Protein AF-A0A949L9I2-F1 (afdb_monomer)

Solvent-accessible surface area (backbone atoms only — not comparable to full-atom values): 5171 Å² total; per-residue (Å²): 118,68,53,62,52,30,43,51,52,16,52,50,25,40,52,51,19,53,52,49,49,50,49,36,50,55,46,20,73,74,67,77,45,80,67,85,52,30,41,45,63,53,32,53,73,70,71,42,62,61,66,64,60,34,66,78,43,61,69,75,56,23,55,53,47,50,51,46,32,70,70,36,41,37,44,60,53,21,45,51,50,15,51,51,25,45,49,51,27,51,51,48,48,67,77,68,53,127

Sequence (98 aa):
MPHTLFKTLGIIAWSACILVLGYQSVTWVVTASWPSVTLMETGARMGLDLLTLARSLPLEFAIKGAYLLFTTELSVALWWAGVVFFALTFLHAMLFGK

Foldseek 3Di:
DVLVVLLVLLVVLVVVLVVLVVVQVVVCVVVVDRDQAFQQNVCVVVVHPVLVVLVVDDPVSSVVSVVCRVPPGSSNVSNVSSVVSVVVSVVCCVPVPD

Structure (mmCIF, N/CA/C/O backbone):
data_AF-A0A949L9I2-F1
#
_entry.id   AF-A0A949L9I2-F1
#
loop_
_atom_site.group_PDB
_atom_site.id
_atom_site.type_symbol
_atom_site.label_atom_id
_atom_site.label_alt_id
_atom_site.label_comp_id
_atom_site.label_asym_id
_atom_site.label_entity_id
_atom_site.label_seq_id
_atom_site.pdbx_PDB_ins_code
_atom_site.Cartn_x
_atom_site.Cartn_y
_atom_site.Cartn_z
_atom_site.occupancy
_atom_site.B_iso_or_equiv
_atom_site.auth_seq_id
_atom_site.auth_comp_id
_atom_site.auth_asym_id
_atom_site.auth_atom_id
_atom_site.pdbx_PDB_model_num
ATOM 1 N N . MET A 1 1 ? -7.684 11.462 20.796 1.00 58.31 1 MET A N 1
ATOM 2 C CA . MET A 1 1 ? -6.341 10.928 20.464 1.00 58.31 1 MET A CA 1
ATOM 3 C C . MET A 1 1 ? -6.351 9.881 19.339 1.00 58.31 1 MET A C 1
ATOM 5 O O . MET A 1 1 ? -5.589 10.089 18.405 1.00 58.31 1 MET A O 1
ATOM 9 N N . PRO A 1 2 ? -7.199 8.830 19.323 1.00 67.25 2 PRO A N 1
ATOM 10 C CA . PRO A 1 2 ? -7.179 7.825 18.238 1.00 67.25 2 PRO A CA 1
ATOM 11 C C . PRO A 1 2 ? -7.648 8.353 16.866 1.00 67.25 2 PRO A C 1
ATOM 13 O O . PRO A 1 2 ? -7.122 7.942 15.839 1.00 67.25 2 PRO A O 1
ATOM 16 N N . HIS A 1 3 ? -8.562 9.331 16.836 1.00 69.19 3 HIS A N 1
ATOM 17 C CA . HIS A 1 3 ? -9.061 9.947 15.597 1.00 69.19 3 HIS A CA 1
ATOM 18 C C . HIS A 1 3 ? -7.946 10.540 14.712 1.00 69.19 3 HIS A C 1
ATOM 20 O O . HIS A 1 3 ? -7.933 10.348 13.499 1.00 69.19 3 HIS A O 1
ATOM 26 N N . THR A 1 4 ? -6.975 11.238 15.310 1.00 81.56 4 THR A N 1
ATOM 27 C CA . THR A 1 4 ? -5.859 11.843 14.566 1.00 81.56 4 THR A CA 1
ATOM 28 C C . THR A 1 4 ? -4.913 10.781 14.011 1.00 81.56 4 THR A C 1
ATOM 30 O O . THR A 1 4 ? -4.402 10.939 12.910 1.00 81.56 4 THR A O 1
ATOM 33 N N . LEU A 1 5 ? -4.717 9.679 14.742 1.00 84.75 5 LEU A N 1
ATOM 34 C CA . LEU A 1 5 ? -3.839 8.587 14.330 1.00 84.75 5 LEU A CA 1
ATOM 35 C C . LEU A 1 5 ? -4.399 7.843 13.110 1.00 84.75 5 LEU A C 1
ATOM 37 O O . LEU A 1 5 ? -3.679 7.677 12.128 1.00 84.75 5 LEU A O 1
ATOM 41 N N . PHE A 1 6 ? -5.684 7.471 13.123 1.00 84.69 6 PHE A N 1
ATOM 42 C CA . PHE A 1 6 ? -6.318 6.816 11.972 1.00 84.69 6 PHE A CA 1
ATOM 43 C C . PHE A 1 6 ? -6.324 7.714 10.733 1.00 84.69 6 PHE A C 1
ATOM 45 O O . PHE A 1 6 ? -5.969 7.262 9.646 1.00 84.69 6 PHE A O 1
ATOM 52 N N . LYS A 1 7 ? -6.617 9.008 10.898 1.00 83.75 7 LYS A N 1
ATOM 53 C CA . LYS A 1 7 ? -6.548 9.977 9.799 1.00 83.75 7 LYS A CA 1
ATOM 54 C C . LYS A 1 7 ? -5.142 10.062 9.197 1.00 8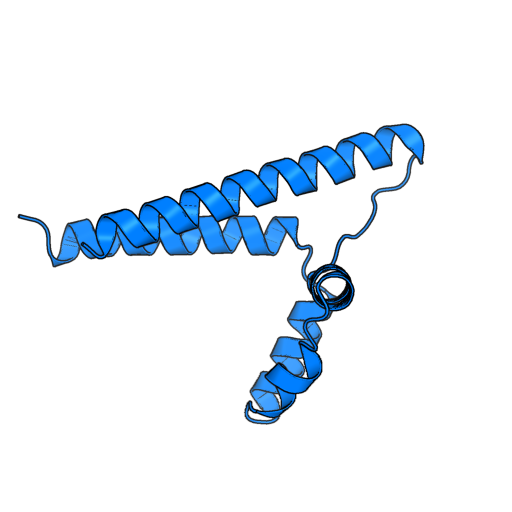3.75 7 LYS A C 1
ATOM 56 O O . LYS A 1 7 ? -5.002 10.026 7.977 1.00 83.75 7 LYS A O 1
ATOM 61 N N . THR A 1 8 ? -4.104 10.152 10.030 1.00 88.38 8 THR A N 1
ATOM 62 C CA . THR A 1 8 ? -2.711 10.196 9.561 1.00 88.38 8 THR A CA 1
ATOM 63 C C . THR A 1 8 ? -2.330 8.921 8.812 1.00 88.38 8 THR A C 1
ATOM 65 O O . THR A 1 8 ? -1.751 9.011 7.732 1.00 88.38 8 THR A O 1
ATOM 68 N N . LEU A 1 9 ? -2.704 7.742 9.323 1.00 87.00 9 LEU A N 1
ATOM 69 C CA . LEU A 1 9 ? -2.461 6.467 8.639 1.00 87.00 9 LEU A CA 1
ATOM 70 C C . LEU A 1 9 ? -3.181 6.390 7.287 1.00 87.00 9 LEU A C 1
ATOM 72 O O . LEU A 1 9 ? -2.587 5.942 6.310 1.00 87.00 9 LEU A O 1
ATOM 76 N N . GLY A 1 10 ? -4.418 6.888 7.204 1.00 86.00 10 GLY A N 1
ATOM 77 C CA . GLY A 1 10 ? -5.160 6.980 5.945 1.00 86.00 10 GLY A CA 1
ATOM 78 C C . GLY A 1 10 ? -4.478 7.887 4.917 1.00 86.00 10 GLY A C 1
ATOM 79 O O . GLY A 1 10 ? -4.329 7.502 3.758 1.00 86.00 10 GLY A O 1
ATOM 80 N N . ILE A 1 11 ? -3.991 9.059 5.345 1.00 89.62 11 ILE A N 1
ATOM 81 C CA . ILE A 1 11 ? -3.244 9.989 4.482 1.00 89.62 11 ILE A CA 1
ATOM 82 C C . ILE A 1 11 ? -1.948 9.348 3.985 1.00 89.62 11 ILE A C 1
ATOM 84 O O . ILE A 1 11 ? -1.648 9.437 2.795 1.00 89.62 11 ILE A O 1
ATOM 88 N N . ILE A 1 12 ? -1.188 8.693 4.866 1.00 90.31 12 ILE A N 1
ATOM 89 C CA . ILE A 1 12 ? 0.050 8.000 4.486 1.00 90.31 12 ILE A CA 1
ATOM 90 C C . ILE A 1 12 ? -0.258 6.887 3.479 1.00 90.31 12 ILE A C 1
ATOM 92 O O . ILE A 1 12 ? 0.423 6.800 2.459 1.00 90.31 12 ILE A O 1
ATOM 96 N N . ALA A 1 13 ? -1.301 6.086 3.716 1.00 86.38 13 ALA A N 1
ATOM 97 C CA . ALA A 1 13 ? -1.690 4.996 2.825 1.00 86.38 13 ALA A CA 1
ATOM 98 C C . ALA A 1 13 ? -2.060 5.502 1.421 1.00 86.38 13 ALA A C 1
ATOM 100 O O . ALA A 1 13 ? -1.537 4.997 0.429 1.00 86.38 13 ALA A O 1
ATOM 101 N N . TRP A 1 14 ? -2.888 6.544 1.314 1.00 89.50 14 TRP A N 1
ATOM 102 C CA . TRP A 1 14 ? -3.230 7.139 0.016 1.00 89.50 14 TRP A CA 1
ATOM 103 C C . TRP A 1 14 ? -2.057 7.851 -0.652 1.00 89.50 14 TRP A C 1
ATOM 105 O O . TRP A 1 14 ? -1.885 7.725 -1.861 1.00 89.50 14 TRP A O 1
ATOM 115 N N . SER A 1 15 ? -1.215 8.545 0.113 1.00 89.12 15 SER A N 1
ATOM 116 C CA . SER A 1 15 ? -0.009 9.178 -0.435 1.00 89.12 15 SER A CA 1
ATOM 117 C C . SER A 1 15 ? 0.937 8.128 -1.020 1.00 89.12 15 SER A C 1
ATOM 119 O O . SER A 1 15 ? 1.412 8.279 -2.143 1.00 89.12 15 SER A O 1
ATOM 121 N N . ALA A 1 16 ? 1.154 7.023 -0.302 1.00 85.19 16 ALA A N 1
ATOM 122 C CA . ALA A 1 16 ? 1.931 5.893 -0.794 1.00 85.19 16 ALA A CA 1
ATOM 123 C C . ALA A 1 16 ? 1.272 5.233 -2.019 1.00 85.19 16 ALA A C 1
ATOM 125 O O . ALA A 1 16 ? 1.971 4.906 -2.973 1.00 85.19 16 ALA A O 1
ATOM 126 N N . CYS A 1 17 ? -0.060 5.092 -2.038 1.00 87.50 17 CYS A N 1
ATOM 127 C CA . CYS A 1 17 ? -0.806 4.577 -3.192 1.00 87.50 17 CYS A CA 1
ATOM 128 C C . CYS A 1 17 ? -0.549 5.427 -4.447 1.00 87.50 17 CYS A C 1
ATOM 130 O O . CYS A 1 17 ? -0.184 4.889 -5.492 1.00 87.50 17 CYS A O 1
ATOM 132 N N . ILE A 1 18 ? -0.658 6.756 -4.330 1.00 87.50 18 ILE A N 1
ATOM 133 C CA . ILE A 1 18 ? -0.407 7.695 -5.433 1.00 87.50 18 ILE A CA 1
ATOM 134 C C . ILE A 1 18 ? 1.043 7.600 -5.915 1.00 87.50 18 ILE A C 1
ATOM 136 O O . ILE A 1 18 ? 1.278 7.585 -7.120 1.00 87.50 18 ILE A O 1
ATOM 140 N N . LEU A 1 19 ? 2.016 7.498 -5.005 1.00 87.38 19 LEU A N 1
ATOM 141 C CA . LEU A 1 19 ? 3.426 7.337 -5.377 1.00 87.38 19 LEU A CA 1
ATOM 142 C C . LEU A 1 19 ? 3.674 6.033 -6.148 1.00 87.38 19 LEU A C 1
ATOM 144 O O . LEU A 1 19 ? 4.386 6.047 -7.151 1.00 87.38 19 LEU A O 1
ATOM 148 N N . VAL A 1 20 ? 3.066 4.924 -5.717 1.00 85.44 20 VAL A N 1
ATOM 149 C CA . VAL A 1 20 ? 3.175 3.623 -6.397 1.00 85.44 20 VAL A CA 1
ATOM 150 C C . VAL A 1 20 ? 2.536 3.680 -7.783 1.00 85.44 20 VAL A C 1
ATOM 152 O O . VAL A 1 20 ? 3.164 3.258 -8.752 1.00 85.44 20 VAL A O 1
ATOM 155 N N . LEU A 1 21 ? 1.338 4.258 -7.904 1.00 84.50 21 LEU A N 1
ATOM 156 C CA . LEU A 1 21 ? 0.672 4.446 -9.196 1.00 84.50 21 LEU A CA 1
ATOM 157 C C . LEU A 1 21 ? 1.465 5.379 -10.115 1.00 84.50 21 LEU A C 1
ATOM 159 O O . LEU A 1 21 ? 1.582 5.111 -11.309 1.00 84.50 21 LEU A O 1
ATOM 163 N N . GLY A 1 22 ? 2.050 6.446 -9.570 1.00 86.62 22 GLY A N 1
ATOM 164 C CA . GLY A 1 22 ? 2.933 7.348 -10.305 1.00 86.62 22 GLY A CA 1
ATOM 165 C C . GLY A 1 22 ? 4.163 6.617 -10.840 1.00 86.62 22 GLY A C 1
ATOM 166 O O . GLY A 1 22 ? 4.483 6.736 -12.020 1.00 86.62 22 GLY A O 1
ATOM 167 N N . TYR A 1 23 ? 4.803 5.789 -10.013 1.00 85.19 23 TYR A N 1
ATOM 168 C CA . TYR A 1 23 ? 5.918 4.942 -10.436 1.00 85.19 23 TYR A CA 1
ATOM 169 C C . TYR A 1 23 ? 5.507 3.935 -11.520 1.00 85.19 23 TYR A C 1
ATOM 171 O O . TYR A 1 23 ? 6.186 3.850 -12.543 1.00 85.19 23 TYR A O 1
ATOM 179 N N . GLN A 1 24 ? 4.391 3.215 -11.343 1.00 84.00 24 GLN A N 1
ATOM 180 C CA . GLN A 1 24 ? 3.853 2.281 -12.345 1.00 84.00 24 GLN A CA 1
ATOM 181 C C . GLN A 1 24 ? 3.525 2.989 -13.666 1.00 84.00 24 GLN A C 1
ATOM 183 O O . GLN A 1 24 ? 3.813 2.466 -14.737 1.00 84.00 24 GLN A O 1
ATOM 188 N N . SER A 1 25 ? 3.002 4.214 -13.597 1.00 83.31 25 SER A N 1
ATOM 189 C CA . SER A 1 25 ? 2.689 5.020 -14.779 1.00 83.31 25 SER A CA 1
ATOM 190 C C . SER A 1 25 ? 3.957 5.464 -15.512 1.00 83.31 25 SER A C 1
ATOM 192 O O . SER A 1 25 ? 4.050 5.310 -16.726 1.00 83.31 25 SER A O 1
ATOM 194 N N . VAL A 1 26 ? 4.961 5.978 -14.791 1.00 85.62 26 VAL A N 1
ATOM 195 C CA . VAL A 1 26 ? 6.244 6.406 -15.383 1.00 85.62 26 VAL A CA 1
ATOM 196 C C . VAL A 1 26 ? 6.980 5.223 -16.006 1.00 85.62 26 VAL A C 1
ATOM 198 O O . VAL A 1 26 ? 7.490 5.325 -17.118 1.00 85.62 26 VAL A O 1
ATOM 201 N N . THR A 1 27 ? 7.022 4.091 -15.309 1.00 85.44 27 THR A N 1
ATOM 202 C CA . THR A 1 27 ? 7.653 2.870 -15.825 1.00 85.44 27 THR A CA 1
ATOM 203 C C . THR A 1 27 ? 6.919 2.338 -17.045 1.00 85.44 27 THR A C 1
ATOM 205 O O . THR A 1 27 ? 7.581 2.066 -18.041 1.00 85.44 27 THR A O 1
ATOM 208 N N . TRP A 1 28 ? 5.584 2.307 -17.033 1.00 85.12 28 TRP A N 1
ATOM 209 C CA . TRP A 1 28 ? 4.789 1.936 -18.203 1.00 85.12 28 TRP A CA 1
ATOM 210 C C . TRP A 1 28 ? 5.097 2.807 -19.427 1.00 85.12 28 TRP A C 1
ATOM 212 O O . TRP A 1 28 ? 5.269 2.272 -20.520 1.00 85.12 28 TRP A O 1
ATOM 222 N N . VAL A 1 29 ? 5.246 4.126 -19.253 1.00 89.69 29 VAL A N 1
ATOM 223 C CA . VAL A 1 29 ? 5.623 5.036 -20.353 1.00 89.69 29 VAL A CA 1
ATOM 224 C C . VAL A 1 29 ? 6.990 4.675 -20.951 1.00 89.69 29 VAL A C 1
ATOM 226 O O . VAL A 1 29 ? 7.186 4.824 -22.155 1.00 89.69 29 VAL A O 1
ATOM 229 N N . VAL A 1 30 ? 7.932 4.190 -20.138 1.00 90.31 30 VAL A N 1
ATOM 230 C CA . VAL A 1 30 ? 9.299 3.862 -20.578 1.00 90.31 30 VAL A CA 1
ATOM 231 C C . VAL A 1 30 ? 9.402 2.449 -21.159 1.00 90.31 30 VAL A C 1
ATOM 233 O O . VAL A 1 30 ? 10.110 2.243 -22.142 1.00 90.31 30 VAL A O 1
ATOM 236 N N . THR A 1 31 ? 8.729 1.467 -20.559 1.00 86.81 31 THR A N 1
ATOM 237 C CA . THR A 1 31 ? 8.881 0.043 -20.902 1.00 86.81 31 THR A CA 1
ATOM 238 C C . THR A 1 31 ? 7.751 -0.503 -21.769 1.00 86.81 31 THR A C 1
ATOM 240 O O . THR A 1 31 ? 7.838 -1.649 -22.209 1.00 86.81 31 THR A O 1
ATOM 243 N N . ALA A 1 32 ? 6.691 0.282 -21.999 1.00 86.06 32 ALA A N 1
ATOM 244 C CA . ALA A 1 32 ? 5.443 -0.132 -22.650 1.00 86.06 32 ALA A CA 1
ATOM 245 C C . ALA A 1 32 ? 4.777 -1.364 -21.999 1.00 86.06 32 ALA A C 1
ATOM 247 O O . ALA A 1 32 ? 3.953 -2.043 -22.613 1.00 86.06 32 ALA A O 1
ATOM 248 N N . SER A 1 33 ? 5.121 -1.658 -20.744 1.00 80.94 33 SER A N 1
ATOM 249 C CA . SER A 1 33 ? 4.620 -2.791 -19.967 1.00 80.94 33 SER A CA 1
ATOM 250 C C . SER A 1 33 ? 4.215 -2.311 -18.580 1.00 80.94 33 SER A C 1
ATOM 252 O O . SER A 1 33 ? 4.890 -1.468 -18.001 1.00 80.94 33 SER A O 1
ATOM 254 N N . TRP A 1 34 ? 3.086 -2.795 -18.056 1.00 76.25 34 TRP A N 1
ATOM 255 C CA . TRP A 1 34 ? 2.613 -2.394 -16.729 1.00 76.25 34 TRP A CA 1
ATOM 256 C C . TRP A 1 34 ? 3.306 -3.256 -15.669 1.00 76.25 34 TRP A C 1
ATOM 258 O O . TRP A 1 34 ? 3.056 -4.464 -15.633 1.00 76.25 34 TRP A O 1
ATOM 268 N N . PRO A 1 35 ? 4.195 -2.705 -14.824 1.00 76.44 35 PRO A N 1
ATOM 269 C CA . PRO A 1 35 ? 4.880 -3.522 -13.838 1.00 76.44 35 PRO A CA 1
ATOM 270 C C . PRO A 1 35 ? 3.944 -3.852 -12.676 1.00 76.44 35 PRO A C 1
ATOM 272 O O . PRO A 1 35 ? 3.436 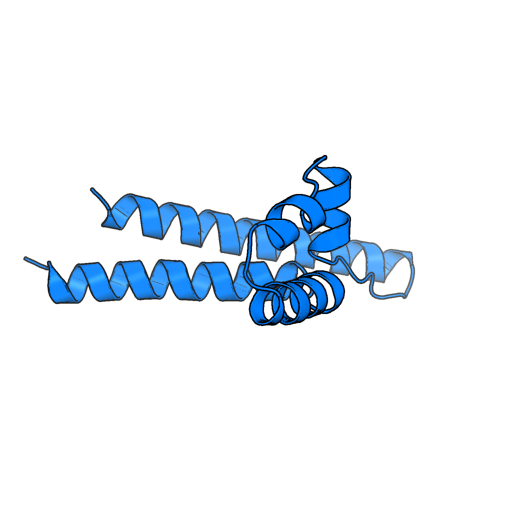-2.964 -11.982 1.00 76.44 35 PRO A O 1
ATOM 275 N N . SER A 1 36 ? 3.762 -5.147 -12.422 1.00 76.81 36 SER A N 1
ATOM 276 C CA . SER A 1 36 ? 3.123 -5.625 -11.201 1.00 76.81 36 SER A CA 1
ATOM 277 C C . SER A 1 36 ? 4.053 -5.344 -10.024 1.00 76.81 36 SER A C 1
ATOM 279 O O . SER A 1 36 ? 5.139 -5.910 -9.949 1.00 76.81 36 SER A O 1
ATOM 281 N N . VAL A 1 37 ? 3.644 -4.458 -9.116 1.00 79.50 37 VAL A N 1
ATOM 282 C CA . VAL A 1 37 ? 4.335 -4.253 -7.838 1.00 79.50 37 VAL A CA 1
ATOM 283 C C . VAL A 1 37 ? 3.498 -4.934 -6.772 1.00 79.50 37 VAL A C 1
ATOM 285 O O . VAL A 1 37 ? 2.477 -4.398 -6.332 1.00 79.50 37 VAL A O 1
ATOM 288 N N . THR A 1 38 ? 3.898 -6.142 -6.391 1.00 80.88 38 THR A N 1
ATOM 289 C CA . THR A 1 38 ? 3.162 -6.925 -5.391 1.00 80.88 38 THR A CA 1
ATOM 290 C C . THR A 1 38 ? 3.575 -6.553 -3.967 1.00 80.88 38 THR A C 1
ATOM 292 O O . THR A 1 38 ? 4.674 -6.043 -3.701 1.00 80.88 38 THR A O 1
ATOM 295 N N . LEU A 1 39 ? 2.683 -6.830 -3.016 1.00 73.38 39 LEU A N 1
ATOM 296 C CA . LEU A 1 39 ? 2.965 -6.710 -1.584 1.00 73.38 39 LEU A CA 1
ATOM 297 C C . LEU A 1 39 ? 4.181 -7.544 -1.169 1.00 73.38 39 LEU A C 1
ATOM 299 O O . LEU A 1 39 ? 5.018 -7.069 -0.400 1.00 73.38 39 LEU A O 1
ATOM 303 N N . MET A 1 40 ? 4.297 -8.763 -1.701 1.00 77.38 40 MET A N 1
ATOM 304 C CA . MET A 1 40 ? 5.408 -9.648 -1.371 1.00 77.38 40 MET A CA 1
ATOM 305 C C . MET A 1 40 ? 6.754 -9.108 -1.861 1.00 77.38 40 MET A C 1
ATOM 307 O O . MET A 1 40 ? 7.706 -9.084 -1.085 1.00 77.38 40 MET A O 1
ATOM 311 N N . GLU A 1 41 ? 6.848 -8.636 -3.107 1.00 76.94 41 GLU A N 1
ATOM 312 C CA . GLU A 1 41 ? 8.095 -8.062 -3.639 1.00 76.94 41 GLU A CA 1
ATOM 313 C C . GLU A 1 41 ? 8.538 -6.833 -2.849 1.00 76.94 41 GLU A C 1
ATOM 315 O O . GLU A 1 41 ? 9.725 -6.642 -2.582 1.00 76.94 41 GLU A O 1
ATOM 320 N N . THR A 1 42 ? 7.575 -6.009 -2.441 1.00 76.31 42 THR A N 1
ATOM 321 C CA . THR A 1 42 ? 7.847 -4.810 -1.646 1.00 76.31 42 THR A CA 1
ATOM 322 C C . THR A 1 42 ? 8.327 -5.181 -0.245 1.00 76.31 42 THR A C 1
ATOM 324 O O . THR A 1 42 ? 9.334 -4.644 0.216 1.00 76.31 42 THR A O 1
ATOM 327 N N . GLY A 1 43 ? 7.673 -6.145 0.409 1.00 74.69 43 GLY A N 1
ATOM 328 C CA . GLY A 1 43 ? 8.106 -6.651 1.712 1.00 74.69 43 GLY A CA 1
ATOM 329 C C . GLY A 1 43 ? 9.482 -7.308 1.667 1.00 74.69 43 GLY A C 1
ATOM 330 O O . GLY A 1 43 ? 10.331 -6.993 2.499 1.00 74.69 43 GLY A O 1
ATO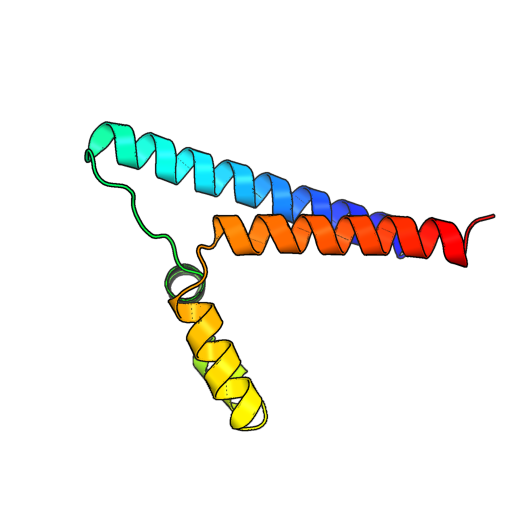M 331 N N . ALA A 1 44 ? 9.750 -8.122 0.643 1.00 77.00 44 ALA A N 1
ATOM 332 C CA . ALA A 1 44 ? 11.054 -8.742 0.434 1.00 77.00 44 ALA A CA 1
ATOM 333 C C . ALA A 1 44 ? 12.168 -7.690 0.272 1.00 77.00 44 ALA A C 1
ATOM 335 O O . ALA A 1 44 ? 13.227 -7.818 0.884 1.00 77.00 44 ALA A O 1
ATOM 336 N N . ARG A 1 45 ? 11.919 -6.604 -0.478 1.00 79.31 45 ARG A N 1
ATOM 337 C CA . ARG A 1 45 ? 12.869 -5.480 -0.620 1.00 79.31 45 ARG A CA 1
ATOM 338 C C . ARG A 1 45 ? 13.090 -4.702 0.679 1.00 79.31 45 ARG A C 1
ATOM 340 O O . ARG A 1 45 ? 14.167 -4.149 0.871 1.00 79.31 45 ARG A O 1
ATOM 347 N N . MET A 1 46 ? 12.096 -4.665 1.562 1.00 74.56 46 MET A N 1
ATOM 348 C CA . MET A 1 46 ? 12.199 -4.047 2.889 1.00 74.56 46 MET A CA 1
ATOM 349 C C . MET A 1 46 ? 12.832 -4.974 3.941 1.00 74.56 46 MET A C 1
ATOM 351 O O . MET A 1 46 ? 12.942 -4.585 5.101 1.00 74.56 46 MET A O 1
ATOM 355 N N . GLY A 1 47 ? 13.243 -6.193 3.564 1.00 76.00 47 GLY A N 1
ATOM 356 C CA . GLY A 1 47 ? 13.775 -7.190 4.497 1.00 76.00 47 GLY A CA 1
ATOM 357 C C . GLY A 1 47 ? 12.716 -7.783 5.432 1.00 76.00 47 GLY A C 1
ATOM 358 O O . GLY A 1 47 ? 13.057 -8.418 6.428 1.00 76.00 47 GLY A O 1
ATOM 359 N N . LEU A 1 48 ? 11.431 -7.574 5.133 1.00 73.06 48 LEU A N 1
ATOM 360 C CA . LEU A 1 48 ? 10.321 -8.151 5.878 1.00 73.06 48 LEU A CA 1
ATOM 361 C C . LEU A 1 48 ? 10.040 -9.551 5.347 1.00 73.06 48 LEU A C 1
ATOM 363 O O . LEU A 1 48 ? 9.546 -9.728 4.232 1.00 73.06 48 LEU A O 1
ATOM 367 N N . ASP A 1 49 ? 10.306 -10.552 6.179 1.00 74.06 49 ASP A N 1
ATOM 368 C CA . ASP A 1 49 ? 9.951 -11.932 5.879 1.00 74.06 49 ASP A CA 1
ATOM 369 C C . ASP A 1 49 ? 8.461 -12.175 6.173 1.00 74.06 49 ASP A C 1
ATOM 371 O O . ASP A 1 49 ? 8.054 -12.716 7.207 1.00 74.06 49 ASP A O 1
ATOM 375 N N . LEU A 1 50 ? 7.623 -11.700 5.248 1.00 67.19 50 LEU A N 1
ATOM 376 C CA . LEU A 1 50 ? 6.161 -11.794 5.311 1.00 67.19 50 LEU A CA 1
ATOM 377 C C . LEU A 1 50 ? 5.669 -13.251 5.374 1.00 67.19 50 LEU A C 1
ATOM 379 O O . LEU A 1 50 ? 4.604 -13.515 5.933 1.00 67.19 50 LEU A O 1
ATOM 383 N N . LEU A 1 51 ? 6.455 -14.206 4.865 1.00 68.94 51 LEU A N 1
ATOM 384 C CA . LEU A 1 51 ? 6.185 -15.641 4.985 1.00 68.94 51 LEU A CA 1
ATOM 385 C C . LEU A 1 51 ? 6.354 -16.127 6.425 1.00 68.94 51 LEU A C 1
ATOM 387 O O . LEU A 1 51 ? 5.555 -16.931 6.909 1.00 68.94 51 LEU A O 1
ATOM 391 N N . THR A 1 52 ? 7.353 -15.612 7.132 1.00 69.06 52 THR A N 1
ATOM 392 C CA . THR A 1 52 ? 7.571 -15.925 8.548 1.00 69.06 52 THR A CA 1
ATOM 393 C C . THR A 1 52 ? 6.482 -15.316 9.432 1.00 69.06 52 THR A C 1
ATOM 395 O O . THR A 1 52 ? 6.049 -15.955 10.391 1.00 69.06 52 THR A O 1
ATOM 398 N N . LEU A 1 53 ? 5.934 -14.155 9.053 1.00 67.19 53 LEU A N 1
ATOM 399 C CA . LEU A 1 53 ? 4.740 -13.593 9.694 1.00 67.19 53 LEU A CA 1
ATOM 400 C C . LEU A 1 53 ? 3.477 -14.427 9.408 1.00 67.19 53 LEU A C 1
ATOM 402 O O . LEU A 1 53 ? 2.649 -14.607 10.293 1.00 67.19 53 LEU A O 1
ATOM 406 N N . ALA A 1 54 ? 3.343 -14.990 8.204 1.00 67.31 54 ALA A N 1
ATOM 407 C CA . ALA A 1 54 ? 2.228 -15.872 7.857 1.00 67.31 54 ALA A CA 1
ATOM 408 C C . ALA A 1 54 ? 2.282 -17.229 8.586 1.00 67.31 54 ALA A C 1
ATOM 410 O O . ALA A 1 54 ? 1.239 -17.826 8.840 1.00 67.31 54 ALA A O 1
ATOM 411 N N . ARG A 1 55 ? 3.475 -17.710 8.969 1.00 68.19 55 ARG A N 1
ATOM 412 C CA . ARG A 1 55 ? 3.645 -18.969 9.723 1.00 68.19 55 ARG A CA 1
ATOM 413 C C . ARG A 1 55 ? 3.094 -18.927 11.147 1.00 68.19 55 ARG A C 1
ATOM 415 O O . ARG A 1 55 ? 2.830 -19.987 11.705 1.00 68.19 55 ARG A O 1
ATOM 422 N N . SER A 1 56 ? 2.940 -17.745 11.742 1.00 75.75 56 SER A N 1
ATOM 423 C CA . SER A 1 56 ? 2.355 -17.611 13.083 1.00 75.75 56 SER A 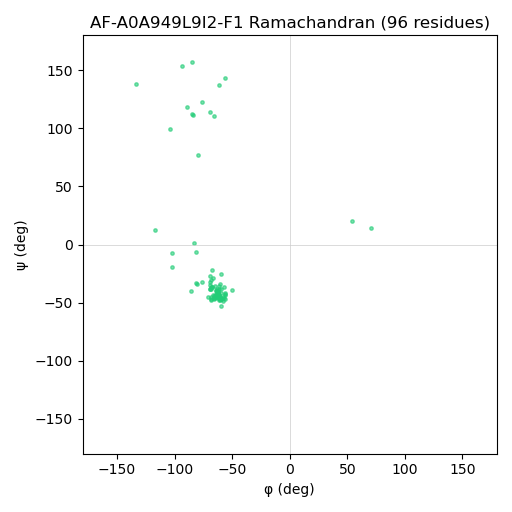CA 1
ATOM 424 C C . SER A 1 56 ? 0.820 -17.649 13.072 1.00 75.75 56 SER A C 1
ATOM 426 O O . SER A 1 56 ? 0.203 -17.702 14.136 1.00 75.75 56 SER A O 1
ATOM 428 N N . LEU A 1 57 ? 0.199 -17.653 11.887 1.00 70.06 57 LEU A N 1
ATOM 429 C CA . LEU A 1 57 ? -1.248 -17.733 11.707 1.00 70.06 57 LEU A CA 1
ATOM 430 C C . LEU A 1 57 ? -1.715 -19.188 11.518 1.00 70.06 57 LEU A C 1
ATOM 432 O O . LEU A 1 57 ? -0.964 -20.024 11.010 1.00 70.06 57 LEU A O 1
ATOM 436 N N . PRO A 1 58 ? -2.977 -19.506 11.867 1.00 81.81 58 PRO A N 1
ATOM 437 C CA . PRO A 1 58 ? -3.559 -20.810 11.571 1.00 81.81 58 PRO A CA 1
ATOM 438 C C . PRO A 1 58 ? -3.494 -21.098 10.066 1.00 81.81 58 PRO A C 1
ATOM 440 O O . PRO A 1 58 ? -3.697 -20.195 9.253 1.00 81.81 58 PRO A O 1
ATOM 443 N N . LEU A 1 59 ? -3.250 -22.360 9.700 1.00 74.44 59 LEU A N 1
ATOM 444 C CA . LEU A 1 59 ? -2.935 -22.785 8.329 1.00 74.44 59 LEU A CA 1
ATOM 445 C C . LEU A 1 59 ? -3.921 -22.252 7.272 1.00 74.44 59 LEU A C 1
ATOM 447 O O . LEU A 1 59 ? -3.515 -21.833 6.191 1.00 74.44 59 LEU A O 1
ATOM 451 N N . GLU A 1 60 ? -5.213 -22.211 7.602 1.00 76.12 60 GLU A N 1
ATOM 452 C CA . GLU A 1 60 ? -6.253 -21.694 6.710 1.00 76.12 60 GLU A CA 1
ATOM 453 C C . GLU A 1 60 ? -6.070 -20.199 6.383 1.00 76.12 60 GLU A C 1
ATOM 455 O O . GLU A 1 60 ? -6.214 -19.780 5.231 1.00 76.12 60 GLU A O 1
ATOM 460 N N . PHE A 1 61 ? -5.707 -19.391 7.380 1.00 72.44 61 PHE A N 1
ATOM 461 C CA . PHE A 1 61 ? -5.432 -17.965 7.205 1.00 72.44 61 PHE A CA 1
ATOM 462 C C . PHE A 1 61 ? -4.066 -17.725 6.565 1.00 72.44 61 PHE A C 1
ATOM 464 O O . PHE A 1 61 ? -3.926 -16.782 5.790 1.00 72.44 61 PHE A O 1
ATOM 471 N N . ALA A 1 62 ? -3.083 -18.588 6.827 1.00 71.38 62 ALA A N 1
ATOM 472 C CA . ALA A 1 62 ? -1.762 -18.502 6.214 1.00 71.38 62 ALA A CA 1
ATOM 473 C C . ALA A 1 62 ? -1.826 -18.691 4.688 1.00 71.38 62 ALA A C 1
ATOM 475 O O . ALA A 1 62 ? -1.228 -17.910 3.951 1.00 71.38 62 ALA A O 1
ATOM 476 N N . ILE A 1 63 ? -2.601 -19.668 4.199 1.00 73.38 63 ILE A N 1
ATOM 477 C CA . ILE A 1 63 ? -2.774 -19.914 2.755 1.00 73.38 63 ILE A CA 1
ATOM 478 C C . ILE A 1 63 ? -3.492 -18.737 2.087 1.00 73.38 63 ILE A C 1
ATOM 480 O O . ILE A 1 63 ? -3.037 -18.232 1.060 1.00 73.38 63 ILE A O 1
ATOM 484 N N . LYS A 1 64 ? -4.589 -18.261 2.690 1.00 73.50 64 LYS A N 1
ATOM 485 C CA . LYS A 1 64 ? -5.340 -17.101 2.184 1.00 73.50 64 LYS A CA 1
ATOM 486 C C . LYS A 1 64 ? -4.483 -15.831 2.194 1.00 73.50 64 LYS A C 1
ATOM 488 O O . LYS A 1 64 ? -4.504 -15.080 1.224 1.00 73.50 64 LYS A O 1
ATOM 493 N N . GLY A 1 65 ? -3.695 -15.620 3.247 1.00 66.94 65 GLY A N 1
ATOM 494 C CA . GLY A 1 65 ? -2.776 -14.491 3.385 1.00 66.94 65 GLY A CA 1
ATOM 495 C C . GLY A 1 65 ? -1.633 -14.530 2.375 1.00 66.94 65 GLY A C 1
ATOM 496 O O . GLY A 1 65 ? -1.354 -13.517 1.742 1.00 66.94 65 GLY A O 1
ATOM 497 N N . ALA A 1 66 ? -1.022 -15.697 2.156 1.00 69.50 66 ALA A N 1
ATOM 498 C CA . ALA A 1 66 ? -0.002 -15.883 1.128 1.00 69.50 66 ALA A CA 1
ATOM 499 C C . ALA A 1 66 ? -0.572 -15.613 -0.270 1.00 69.50 66 ALA A C 1
ATOM 501 O O . ALA A 1 66 ? 0.016 -14.853 -1.033 1.00 69.50 66 ALA A O 1
ATOM 502 N N . TYR A 1 67 ? -1.754 -16.149 -0.584 1.00 68.81 67 TYR A N 1
ATOM 503 C CA . TYR A 1 67 ? -2.421 -15.865 -1.855 1.00 68.81 67 TYR A CA 1
ATOM 504 C C . TYR A 1 67 ? -2.646 -14.360 -2.054 1.00 68.81 67 TYR A C 1
ATOM 506 O O . TYR A 1 67 ? -2.305 -13.817 -3.104 1.00 68.81 67 TYR A O 1
ATOM 514 N N . LEU A 1 68 ? -3.140 -13.666 -1.027 1.00 68.00 68 LEU A N 1
ATOM 515 C CA . LEU A 1 68 ? -3.335 -12.215 -1.052 1.00 68.00 68 LEU A CA 1
ATOM 516 C C . LEU A 1 68 ? -2.016 -11.458 -1.261 1.00 68.00 68 LEU A C 1
ATOM 518 O O . LEU A 1 68 ? -1.964 -10.552 -2.084 1.00 68.00 68 LEU A O 1
ATOM 522 N N . LEU A 1 69 ? -0.943 -11.852 -0.574 1.00 65.00 69 LEU A N 1
ATOM 523 C CA . LEU A 1 69 ? 0.388 -11.244 -0.692 1.00 65.00 69 LEU A CA 1
ATOM 524 C C . LEU A 1 69 ? 0.990 -11.367 -2.100 1.00 65.00 69 LEU A C 1
ATOM 526 O O . LEU A 1 69 ? 1.680 -10.449 -2.547 1.00 65.00 69 LEU A O 1
ATOM 530 N N . PHE A 1 70 ? 0.731 -12.485 -2.782 1.00 65.25 70 PHE A N 1
ATOM 531 C CA . PHE A 1 70 ? 1.222 -12.756 -4.135 1.00 65.25 70 PHE A CA 1
ATOM 532 C C . PHE A 1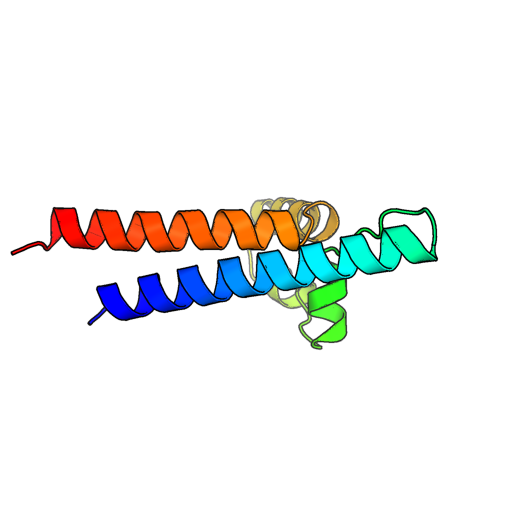 70 ? 0.376 -12.103 -5.230 1.00 65.25 70 PHE A C 1
ATOM 534 O O . PHE A 1 70 ? 0.907 -11.741 -6.275 1.00 65.25 70 PHE A O 1
ATOM 541 N N . THR A 1 71 ? -0.935 -11.983 -5.020 1.00 65.94 71 THR A N 1
ATOM 542 C CA . THR A 1 71 ? -1.876 -11.558 -6.074 1.00 65.94 71 THR A CA 1
ATOM 543 C C . THR A 1 71 ? -2.314 -10.106 -5.955 1.00 65.94 71 THR A C 1
ATOM 545 O O . THR A 1 71 ? -2.784 -9.528 -6.932 1.00 65.94 71 THR A O 1
ATOM 548 N N . THR A 1 72 ? -2.167 -9.500 -4.777 1.00 71.69 72 THR A N 1
ATOM 549 C CA . THR A 1 72 ? -2.655 -8.143 -4.538 1.00 71.69 72 THR A CA 1
ATOM 550 C C . THR A 1 72 ? -1.582 -7.132 -4.897 1.00 71.69 72 THR A C 1
ATOM 552 O O . THR A 1 72 ? -0.507 -7.088 -4.289 1.00 71.69 72 THR A O 1
ATOM 555 N N . GLU A 1 73 ? -1.900 -6.283 -5.871 1.00 81.06 73 GLU A N 1
ATOM 556 C CA . GLU A 1 73 ? -1.074 -5.127 -6.184 1.00 81.06 73 GLU A CA 1
ATOM 557 C C . GLU A 1 73 ? -0.990 -4.190 -4.976 1.00 81.06 73 GLU A C 1
ATOM 559 O O . GLU A 1 73 ? -1.983 -3.906 -4.297 1.00 81.06 73 GLU A O 1
ATOM 564 N N . LEU A 1 74 ? 0.212 -3.681 -4.715 1.00 78.00 74 LEU A N 1
ATOM 565 C CA . LEU A 1 74 ? 0.483 -2.792 -3.591 1.00 78.00 74 LEU A CA 1
ATOM 566 C C . LEU A 1 74 ? -0.404 -1.535 -3.636 1.00 78.00 74 LEU A C 1
ATOM 568 O O . LEU A 1 74 ? -0.867 -1.070 -2.597 1.00 78.00 74 LEU A O 1
ATOM 572 N N . SER A 1 75 ? -0.682 -1.018 -4.835 1.00 79.31 75 SER A N 1
ATOM 573 C CA . SER A 1 75 ? -1.586 0.114 -5.074 1.00 79.31 75 SER A CA 1
ATOM 574 C C . SER A 1 75 ? -3.003 -0.169 -4.561 1.00 79.31 75 SER A C 1
ATOM 576 O O . SER A 1 75 ? -3.562 0.642 -3.820 1.00 79.31 75 SER A O 1
ATOM 578 N N . VAL A 1 76 ? -3.552 -1.344 -4.878 1.00 83.06 76 VAL A N 1
ATOM 579 C CA . VAL A 1 76 ? -4.882 -1.796 -4.444 1.00 83.06 76 VAL A CA 1
ATOM 580 C C . VAL A 1 76 ? -4.920 -1.983 -2.930 1.00 83.06 76 VAL A C 1
ATOM 582 O O . VAL A 1 76 ? -5.848 -1.511 -2.271 1.00 83.06 76 VAL A O 1
ATOM 585 N N . ALA A 1 77 ? -3.892 -2.610 -2.356 1.00 82.25 77 ALA A N 1
ATOM 586 C 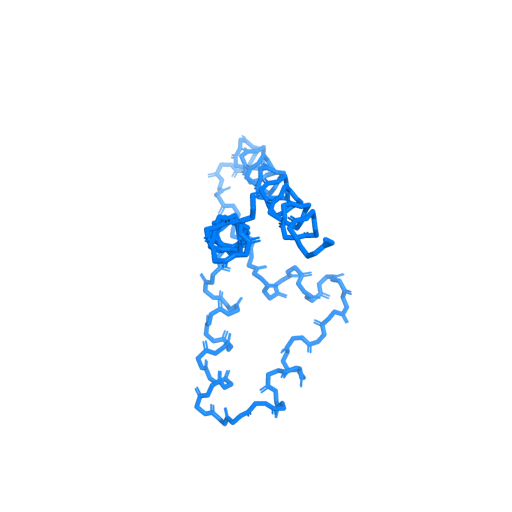CA . ALA A 1 77 ? -3.795 -2.789 -0.910 1.00 82.25 77 ALA A CA 1
ATOM 587 C C . ALA A 1 77 ? -3.737 -1.449 -0.159 1.00 82.25 77 ALA A C 1
ATOM 589 O O . ALA A 1 77 ? -4.453 -1.261 0.824 1.00 82.25 77 ALA A O 1
ATOM 590 N N . LEU A 1 78 ? -2.926 -0.501 -0.637 1.00 84.81 78 LEU A N 1
ATOM 591 C CA . LEU A 1 78 ? -2.794 0.833 -0.047 1.00 84.81 78 LEU A CA 1
ATOM 592 C C . LEU A 1 78 ? -4.071 1.667 -0.195 1.00 84.81 78 LEU A C 1
ATOM 594 O O . LEU A 1 78 ? -4.439 2.395 0.729 1.00 84.81 78 LEU A O 1
ATOM 598 N N . TRP A 1 79 ? -4.774 1.533 -1.322 1.00 87.62 79 TRP A N 1
ATOM 599 C CA . TRP A 1 79 ? -6.068 2.180 -1.531 1.00 87.62 79 TRP A CA 1
ATOM 600 C C . TRP A 1 79 ? -7.087 1.728 -0.482 1.00 87.62 79 TRP A C 1
ATOM 602 O O . TRP A 1 79 ? -7.660 2.561 0.229 1.00 87.62 79 TRP A O 1
ATOM 612 N N . TRP A 1 80 ? -7.261 0.411 -0.332 1.00 86.62 80 TRP A N 1
ATOM 613 C CA . TRP A 1 80 ? -8.193 -0.165 0.637 1.00 86.62 80 TRP A CA 1
ATOM 614 C C . TRP A 1 80 ? -7.770 0.076 2.085 1.00 86.62 80 TRP A C 1
ATOM 616 O O . TRP A 1 80 ? -8.629 0.364 2.916 1.00 86.62 80 TRP A O 1
ATOM 626 N N . ALA A 1 81 ? -6.471 0.045 2.392 1.00 84.69 81 ALA A N 1
ATOM 627 C CA . ALA A 1 81 ? -5.971 0.432 3.709 1.00 84.69 81 ALA A CA 1
ATOM 628 C C . ALA A 1 81 ? -6.380 1.874 4.053 1.00 84.69 81 ALA A C 1
ATOM 630 O O . ALA A 1 81 ? -6.897 2.126 5.142 1.00 84.69 81 ALA A O 1
ATOM 631 N N . GLY A 1 82 ? -6.236 2.808 3.106 1.00 83.44 82 GLY A N 1
ATOM 632 C CA . GLY A 1 82 ? -6.702 4.185 3.268 1.00 83.44 82 GLY A CA 1
ATOM 633 C C . GLY A 1 82 ? -8.211 4.280 3.514 1.00 83.44 82 GLY A C 1
ATOM 634 O O . GLY A 1 82 ? -8.631 4.940 4.466 1.00 83.44 82 GLY A O 1
ATOM 635 N N . VAL A 1 83 ? -9.021 3.563 2.723 1.00 89.00 83 VAL A N 1
ATOM 636 C CA . VAL A 1 83 ? -10.485 3.490 2.907 1.00 89.00 83 VAL A CA 1
ATOM 637 C C . VAL A 1 83 ? -10.841 2.999 4.312 1.00 89.00 83 VAL A C 1
ATOM 639 O O . VAL A 1 83 ? -11.655 3.628 4.988 1.00 89.00 83 VAL A O 1
ATOM 642 N N . VAL A 1 84 ? -10.207 1.923 4.785 1.00 89.25 84 VAL A N 1
ATOM 643 C CA . VAL A 1 84 ? -10.444 1.367 6.126 1.00 89.25 84 VAL A CA 1
ATOM 644 C C . VAL A 1 84 ? -10.074 2.375 7.213 1.00 89.25 84 VAL A C 1
ATOM 646 O O . VAL A 1 84 ? -10.868 2.602 8.125 1.00 89.25 84 VAL A O 1
ATOM 649 N N . PHE A 1 85 ? -8.915 3.029 7.120 1.00 87.62 85 PHE A N 1
ATOM 650 C CA . PHE A 1 85 ? -8.502 4.012 8.124 1.00 87.62 85 PHE A CA 1
ATOM 651 C C . PHE A 1 85 ? -9.430 5.233 8.179 1.00 87.62 85 PHE A C 1
ATOM 653 O O . PHE A 1 85 ? -9.769 5.699 9.272 1.00 87.62 85 PHE A O 1
ATOM 660 N N . PHE A 1 86 ? -9.903 5.731 7.035 1.00 86.06 86 PHE A N 1
ATOM 661 C CA . PHE A 1 86 ? -10.887 6.816 7.012 1.00 86.06 86 PHE A CA 1
ATOM 662 C C . PHE A 1 86 ? -12.264 6.370 7.515 1.00 86.06 86 PHE A C 1
ATOM 664 O O . PHE A 1 86 ? -12.891 7.110 8.274 1.00 86.06 86 PHE A O 1
ATOM 671 N N . ALA A 1 87 ? -12.705 5.154 7.186 1.00 88.50 87 ALA 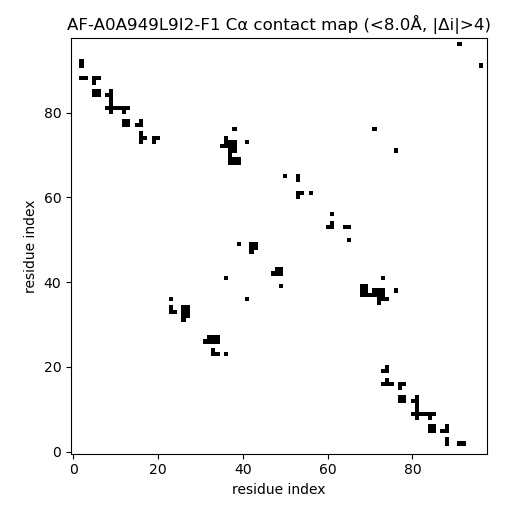A N 1
ATOM 672 C CA . ALA A 1 87 ? -13.940 4.588 7.723 1.00 88.50 87 ALA A CA 1
ATOM 673 C C . ALA A 1 87 ? -13.874 4.442 9.251 1.00 88.50 87 ALA A C 1
ATOM 675 O O . ALA A 1 87 ? -14.808 4.841 9.939 1.00 88.50 87 ALA A O 1
ATOM 676 N N . LEU A 1 88 ? -12.754 3.960 9.799 1.00 87.69 88 LEU A N 1
ATOM 677 C CA . LEU A 1 88 ? -12.524 3.886 11.247 1.00 87.69 88 LEU A CA 1
ATOM 678 C C . LEU A 1 88 ? -12.497 5.272 11.897 1.00 87.69 88 LEU A C 1
ATOM 680 O O . LEU A 1 88 ? -13.038 5.452 12.986 1.00 87.69 88 LEU A O 1
ATOM 684 N N . THR A 1 89 ? -11.910 6.261 11.222 1.00 87.25 89 THR A N 1
ATOM 685 C CA . THR A 1 89 ? -11.920 7.659 11.675 1.00 87.25 89 THR A CA 1
ATOM 686 C C . THR A 1 89 ? -13.355 8.186 11.768 1.00 87.25 89 THR A C 1
ATOM 688 O O . THR A 1 89 ? -13.735 8.746 12.796 1.00 87.25 89 THR A O 1
ATOM 691 N N . PHE A 1 90 ? -14.165 7.953 10.731 1.00 86.19 90 PHE A N 1
ATOM 692 C CA . PHE A 1 90 ? -15.573 8.349 10.683 1.00 86.19 90 PHE A CA 1
ATOM 693 C C . PHE A 1 90 ? -16.418 7.614 11.730 1.00 86.19 90 PHE A C 1
ATOM 695 O O . PHE A 1 90 ? -17.184 8.241 12.457 1.00 86.19 90 PHE A O 1
ATOM 702 N N . LEU A 1 91 ? -16.239 6.299 11.866 1.00 88.50 91 LEU A N 1
ATOM 703 C CA . LEU A 1 91 ? -16.953 5.484 12.847 1.00 88.50 91 LEU A CA 1
ATOM 704 C C . LEU A 1 91 ? -16.617 5.920 14.277 1.00 88.50 91 LEU A C 1
ATOM 706 O O . LEU A 1 91 ? -17.505 6.050 15.113 1.00 88.50 91 LEU A O 1
ATOM 710 N N . HIS A 1 92 ? -15.342 6.204 14.550 1.00 85.94 92 HIS A N 1
ATOM 711 C CA . HIS A 1 92 ? -14.916 6.728 15.841 1.00 85.94 92 HIS A CA 1
ATOM 712 C C . HIS A 1 92 ? -15.515 8.115 16.109 1.00 85.94 92 HIS A C 1
ATOM 714 O O . HIS A 1 92 ? -15.916 8.394 17.238 1.00 85.94 92 HIS A O 1
ATOM 720 N N . ALA A 1 93 ? -15.584 8.985 15.097 1.00 84.38 93 ALA A N 1
ATOM 721 C CA . ALA A 1 93 ? -16.241 10.285 15.217 1.00 84.38 93 ALA A CA 1
ATOM 722 C C . ALA A 1 93 ? -17.754 10.151 15.464 1.00 84.38 93 ALA A C 1
ATOM 724 O O . ALA A 1 93 ? -18.297 10.924 16.237 1.00 84.38 93 ALA A O 1
ATOM 725 N N . MET A 1 94 ? -18.425 9.156 14.876 1.00 85.69 94 MET A N 1
ATOM 726 C CA . MET A 1 94 ? -19.846 8.875 15.126 1.00 85.69 94 MET A CA 1
ATOM 727 C C . MET A 1 94 ? -20.110 8.284 16.518 1.00 85.69 94 MET A C 1
ATOM 729 O O . MET A 1 94 ? -21.045 8.701 17.191 1.00 85.69 94 MET A O 1
ATOM 733 N N . LEU A 1 95 ? -19.307 7.311 16.958 1.00 85.69 95 LEU A N 1
ATOM 734 C CA . LEU A 1 95 ? -19.545 6.569 18.205 1.00 85.69 95 LEU A CA 1
ATOM 735 C C . LEU A 1 95 ? -19.087 7.320 19.459 1.00 85.69 95 LEU A C 1
ATOM 737 O O . LEU A 1 95 ? -19.688 7.177 20.520 1.00 85.69 95 LEU A O 1
ATOM 741 N N . PHE A 1 96 ? -18.011 8.096 19.344 1.00 82.62 96 PHE A N 1
ATOM 742 C CA . PHE A 1 96 ? -17.414 8.842 20.456 1.00 82.62 96 PHE A CA 1
ATOM 743 C C . PHE A 1 96 ? -17.459 10.355 20.231 1.00 82.62 96 PHE A C 1
ATOM 745 O O . PHE A 1 96 ? -16.786 11.107 20.939 1.00 82.62 96 PHE A O 1
ATOM 752 N N . GLY A 1 97 ? -18.233 10.793 19.237 1.00 60.91 97 GLY A N 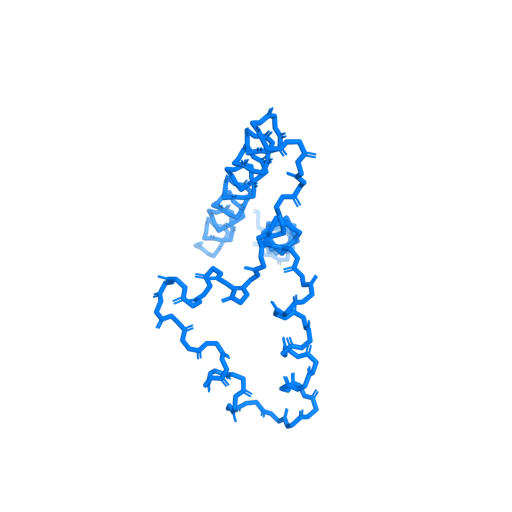1
ATOM 753 C CA . GLY A 1 97 ? -18.493 12.197 18.967 1.00 60.91 97 GLY A CA 1
ATOM 754 C C . GLY A 1 97 ? -19.275 12.830 20.106 1.00 60.91 97 GLY A C 1
ATOM 755 O O . GLY A 1 97 ? -20.450 12.534 20.308 1.00 60.91 97 GLY A O 1
ATOM 756 N N . LYS A 1 98 ? -18.599 13.711 20.840 1.00 54.12 98 LYS A N 1
ATOM 757 C CA . LYS A 1 98 ? -19.186 15.000 21.200 1.00 54.12 98 LYS A CA 1
ATOM 758 C C . LYS A 1 98 ? -18.964 15.950 20.035 1.00 54.12 98 LYS A C 1
ATOM 760 O O . LYS A 1 98 ? -17.849 15.884 19.466 1.00 54.12 98 LYS A O 1
#

pLDDT: mean 79.42, std 8.3, range [54.12, 90.31]

Radius of gyration: 16.25 Å; Cα contacts (8 Å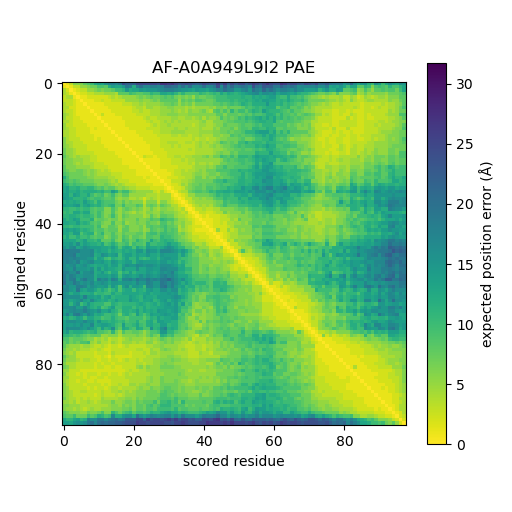, |Δi|>4): 84; chains: 1; bounding box: 34×38×44 Å

Secondary structure (DSSP, 8-state):
-HHHHHHHHHHHHHHHHHHHHHHHHHHHHHHSS----BHHHHHHHTT--HHHHHTTS-HHHHHHHHHHHHHSBHHHHHHHHHHHHHHHHHHHHHHS--

Mean predicted aligned error: 8.04 Å